Protein AF-A0A8S4PQ70-F1 (afdb_monomer)

Mean predicted aligned error: 16.62 Å

pLDDT: mean 76.62, std 12.25, range [43.62, 90.06]

Structure (mmCIF, N/CA/C/O backbone):
data_AF-A0A8S4PQ70-F1
#
_entry.id   AF-A0A8S4PQ70-F1
#
loop_
_atom_site.group_PDB
_atom_site.id
_atom_site.type_symbol
_atom_site.label_atom_id
_atom_site.label_alt_id
_atom_site.label_comp_id
_atom_site.label_asym_id
_atom_site.label_entity_id
_atom_site.label_seq_id
_atom_site.pdbx_PDB_ins_code
_atom_site.Cartn_x
_atom_site.Cartn_y
_atom_site.Cartn_z
_atom_site.occupancy
_atom_site.B_iso_or_equiv
_atom_site.auth_seq_id
_atom_site.auth_comp_id
_atom_site.auth_asym_id
_atom_site.auth_atom_id
_atom_site.pdbx_PDB_model_num
ATOM 1 N N . LEU A 1 1 ? 0.523 11.195 -29.455 1.00 56.06 1 LEU A N 1
ATOM 2 C CA . LEU A 1 1 ? 1.422 10.030 -29.677 1.00 56.06 1 LEU A CA 1
ATOM 3 C C . LEU A 1 1 ? 2.408 9.782 -28.521 1.00 56.06 1 LEU A C 1
ATOM 5 O O . LEU A 1 1 ? 2.403 8.653 -28.042 1.00 56.06 1 LEU A O 1
ATOM 9 N N . PRO A 1 2 ? 3.191 10.763 -28.018 1.00 65.62 2 PRO A N 1
ATOM 10 C CA . PRO A 1 2 ? 4.162 10.527 -26.931 1.00 65.62 2 PRO A CA 1
ATOM 11 C C . PRO A 1 2 ? 3.532 10.070 -25.600 1.00 65.62 2 PRO A C 1
ATOM 13 O O . PRO A 1 2 ? 3.992 9.084 -25.035 1.00 65.62 2 PRO A O 1
ATOM 16 N N . GLN A 1 3 ? 2.404 10.659 -25.181 1.00 76.50 3 GLN A N 1
ATOM 17 C CA . GLN A 1 3 ? 1.690 10.266 -23.949 1.00 76.50 3 GLN A CA 1
ATOM 18 C C . GLN A 1 3 ? 1.258 8.791 -23.904 1.00 76.50 3 GLN A C 1
ATOM 20 O O . GLN A 1 3 ? 1.389 8.145 -22.870 1.00 76.50 3 GLN A O 1
ATOM 25 N N . ARG A 1 4 ? 0.795 8.213 -25.025 1.00 80.25 4 ARG A N 1
ATOM 26 C CA . ARG A 1 4 ? 0.417 6.784 -25.073 1.00 80.25 4 ARG A CA 1
ATOM 27 C C . ARG A 1 4 ? 1.621 5.874 -24.833 1.00 80.25 4 ARG A C 1
ATOM 29 O O . ARG A 1 4 ? 1.498 4.839 -24.186 1.00 80.25 4 ARG A O 1
ATOM 36 N N . ARG A 1 5 ? 2.785 6.262 -25.361 1.00 78.81 5 ARG A N 1
ATOM 37 C CA . ARG A 1 5 ? 4.033 5.511 -25.207 1.00 78.81 5 ARG A CA 1
ATOM 38 C C . ARG A 1 5 ? 4.534 5.578 -23.767 1.00 78.81 5 ARG A C 1
ATOM 40 O O . ARG A 1 5 ? 4.915 4.550 -23.224 1.00 78.81 5 ARG A O 1
ATOM 47 N N . GLU A 1 6 ? 4.480 6.752 -23.147 1.00 83.88 6 GLU A N 1
ATOM 48 C CA . GLU A 1 6 ? 4.827 6.935 -21.733 1.00 83.88 6 GLU A CA 1
ATOM 49 C C . GLU A 1 6 ? 3.906 6.125 -20.820 1.00 83.88 6 GLU A C 1
ATOM 51 O O . GLU A 1 6 ? 4.387 5.378 -19.975 1.00 83.88 6 GLU A O 1
ATOM 56 N N . GLN A 1 7 ? 2.594 6.174 -21.054 1.00 83.69 7 GLN A N 1
ATOM 57 C CA . GLN A 1 7 ? 1.626 5.388 -20.291 1.00 83.69 7 GLN A CA 1
ATOM 58 C C . GLN A 1 7 ? 1.871 3.881 -20.428 1.00 83.69 7 GLN A C 1
ATOM 60 O O . GLN A 1 7 ? 1.816 3.147 -19.444 1.00 83.69 7 GLN A O 1
ATOM 65 N N . HIS A 1 8 ? 2.187 3.406 -21.634 1.00 82.75 8 HIS A N 1
ATOM 66 C CA . HIS A 1 8 ? 2.517 2.000 -21.854 1.00 82.75 8 HIS A CA 1
ATOM 67 C C . HIS A 1 8 ? 3.785 1.579 -21.098 1.00 82.75 8 HIS A C 1
ATOM 69 O O . HIS A 1 8 ? 3.820 0.503 -20.505 1.00 82.75 8 HIS A O 1
ATOM 75 N N . ILE A 1 9 ? 4.797 2.449 -21.065 1.00 85.12 9 ILE A N 1
ATOM 76 C CA . ILE A 1 9 ? 6.043 2.227 -20.326 1.00 85.12 9 ILE A CA 1
ATOM 77 C C . ILE A 1 9 ? 5.797 2.199 -18.809 1.00 85.12 9 ILE A C 1
ATOM 79 O O . ILE A 1 9 ? 6.305 1.313 -18.126 1.00 85.12 9 ILE A O 1
ATOM 83 N N . LEU A 1 10 ? 4.988 3.117 -18.279 1.00 84.19 10 LEU A N 1
ATOM 84 C CA . LEU A 1 10 ? 4.634 3.146 -16.856 1.00 84.19 10 LEU A CA 1
ATOM 85 C C . LEU A 1 10 ? 3.822 1.909 -16.447 1.00 84.19 10 LEU A C 1
ATOM 87 O O . LEU A 1 10 ? 4.125 1.281 -15.435 1.00 84.19 10 LEU A O 1
ATOM 91 N N . ASN A 1 11 ? 2.856 1.494 -17.272 1.00 84.94 11 ASN A N 1
ATOM 92 C CA . ASN A 1 11 ? 2.101 0.256 -17.058 1.00 84.94 11 ASN A CA 1
ATOM 93 C C . ASN A 1 11 ? 3.007 -0.982 -17.088 1.00 84.94 11 ASN A C 1
ATOM 95 O O . ASN A 1 11 ? 2.789 -1.929 -16.335 1.00 84.94 11 ASN A O 1
ATOM 99 N N . PHE A 1 12 ? 4.021 -0.990 -17.954 1.00 84.69 12 PHE A N 1
ATOM 100 C CA . PHE A 1 12 ? 5.012 -2.058 -17.997 1.00 84.69 12 PHE A CA 1
ATOM 101 C C . PHE A 1 12 ? 5.854 -2.098 -16.715 1.00 84.69 12 PHE A C 1
ATOM 103 O O . PHE A 1 12 ? 5.967 -3.159 -16.111 1.00 84.69 12 PHE A O 1
ATOM 110 N N . MET A 1 13 ? 6.358 -0.954 -16.241 1.00 84.00 13 MET A N 1
ATOM 111 C CA . MET A 1 13 ? 7.109 -0.872 -14.977 1.00 84.00 13 MET A CA 1
ATOM 112 C C . MET A 1 13 ? 6.293 -1.338 -13.777 1.00 84.00 13 MET A C 1
ATOM 114 O O . MET A 1 13 ? 6.797 -2.091 -12.950 1.00 84.00 13 MET A O 1
ATOM 118 N N . TYR A 1 14 ? 5.019 -0.954 -13.718 1.00 84.81 14 TYR A N 1
ATOM 119 C CA . TYR A 1 14 ? 4.100 -1.422 -12.687 1.00 84.81 14 TYR A CA 1
ATOM 120 C C . TYR A 1 14 ? 3.980 -2.954 -12.678 1.00 84.81 14 TYR A C 1
ATOM 122 O O . TYR A 1 14 ? 4.066 -3.581 -11.623 1.00 84.81 14 TYR A O 1
ATOM 130 N N . LYS A 1 15 ? 3.852 -3.576 -13.858 1.00 84.25 15 LYS A N 1
ATOM 131 C CA . LYS A 1 15 ? 3.808 -5.041 -13.986 1.00 84.25 15 LYS A CA 1
ATOM 132 C C . LYS A 1 15 ? 5.122 -5.706 -13.585 1.00 84.25 15 LYS A C 1
ATOM 134 O O . LYS A 1 15 ? 5.082 -6.766 -12.971 1.00 84.25 15 LYS A O 1
ATOM 139 N N . VAL A 1 16 ? 6.265 -5.100 -13.917 1.00 83.56 16 VAL A N 1
ATOM 140 C CA . VAL A 1 16 ? 7.593 -5.604 -13.527 1.00 83.56 16 VAL A CA 1
ATOM 141 C C . VAL A 1 16 ? 7.745 -5.589 -12.006 1.00 83.56 16 VAL A C 1
ATOM 143 O O . VAL A 1 16 ? 8.122 -6.602 -11.433 1.00 83.56 16 VAL A O 1
ATOM 146 N N . ILE A 1 17 ? 7.397 -4.482 -11.344 1.00 80.19 17 ILE A N 1
ATOM 147 C CA . ILE A 1 17 ? 7.493 -4.347 -9.878 1.00 80.19 17 ILE A CA 1
ATOM 148 C C . ILE A 1 17 ? 6.589 -5.356 -9.161 1.00 80.19 17 ILE A C 1
ATOM 150 O O . ILE A 1 17 ? 6.970 -5.890 -8.124 1.00 80.19 17 ILE A O 1
ATOM 154 N N . ARG A 1 18 ? 5.418 -5.658 -9.733 1.00 77.19 18 ARG A N 1
ATOM 155 C CA . ARG A 1 18 ? 4.477 -6.651 -9.197 1.00 77.19 18 ARG A CA 1
ATOM 156 C C . ARG A 1 18 ? 4.747 -8.093 -9.627 1.00 77.19 18 ARG A C 1
ATOM 158 O O . ARG A 1 18 ? 3.894 -8.947 -9.414 1.00 77.19 18 ARG A O 1
ATOM 165 N N . ASN A 1 19 ? 5.879 -8.383 -10.268 1.00 79.75 19 ASN A N 1
ATOM 166 C CA . ASN A 1 19 ? 6.197 -9.724 -10.778 1.00 79.75 19 ASN A CA 1
ATOM 167 C C . ASN A 1 19 ? 5.112 -10.309 -11.715 1.00 79.75 19 ASN A C 1
ATOM 169 O O . ASN A 1 19 ? 4.978 -11.521 -11.849 1.00 79.75 19 ASN A O 1
ATOM 173 N N . GLN A 1 20 ? 4.340 -9.456 -12.399 1.00 83.81 20 GLN A N 1
ATOM 174 C CA . GLN A 1 20 ? 3.316 -9.850 -13.381 1.00 83.81 20 GLN A CA 1
ATOM 175 C C . GLN A 1 20 ? 3.892 -10.022 -14.794 1.00 83.81 20 GLN A C 1
ATOM 177 O O . GLN A 1 20 ? 3.158 -10.087 -15.783 1.00 83.81 20 GLN A O 1
ATOM 182 N N . VAL A 1 21 ? 5.217 -10.036 -14.906 1.00 82.38 21 VAL A N 1
ATOM 183 C CA . VAL A 1 21 ? 5.946 -10.274 -16.148 1.00 82.38 21 VAL A CA 1
ATOM 184 C C . VAL A 1 21 ? 6.592 -11.657 -16.097 1.00 82.38 21 VAL A C 1
ATOM 186 O O . VAL A 1 21 ? 6.925 -12.134 -15.013 1.00 82.38 21 VAL A O 1
ATOM 189 N N . PRO A 1 22 ? 6.802 -12.311 -17.250 1.00 88.69 22 PRO A N 1
ATOM 190 C CA . PRO A 1 22 ? 7.555 -13.557 -17.297 1.00 88.69 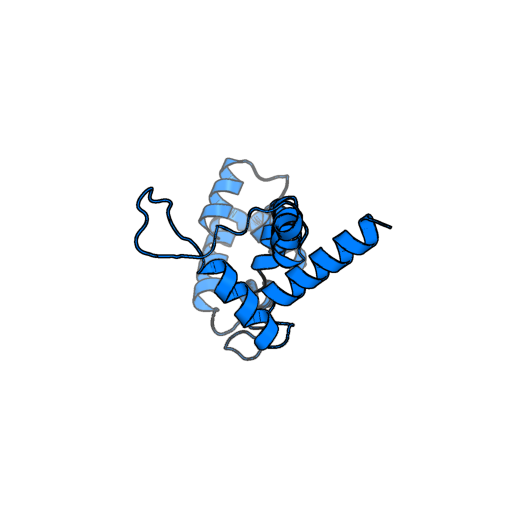22 PRO A CA 1
ATOM 191 C C . PRO A 1 22 ? 8.926 -13.438 -16.616 1.00 88.69 22 PRO A C 1
ATOM 193 O O . PRO A 1 22 ? 9.565 -12.385 -16.679 1.00 88.69 22 PRO A O 1
ATOM 196 N N . SER A 1 23 ? 9.407 -14.534 -16.029 1.00 79.81 23 SER A N 1
ATOM 197 C CA . SER A 1 23 ? 10.662 -14.575 -15.259 1.00 79.81 23 SER A CA 1
ATOM 198 C C . SER A 1 23 ? 11.870 -14.025 -16.025 1.00 79.81 23 SER A C 1
ATOM 200 O O . SER A 1 23 ? 12.668 -13.290 -15.452 1.00 79.81 23 SER A O 1
ATOM 202 N N . TYR A 1 24 ? 11.955 -14.290 -17.334 1.00 83.44 24 TYR A N 1
ATOM 203 C CA . TYR A 1 24 ? 13.026 -13.776 -18.196 1.00 83.44 24 TYR A CA 1
ATOM 204 C C . TYR A 1 24 ? 13.029 -12.244 -18.322 1.00 83.44 24 TYR A C 1
ATOM 206 O O . TYR A 1 24 ? 14.059 -11.644 -18.603 1.00 83.44 24 TYR A O 1
ATOM 214 N N . VAL A 1 25 ? 11.878 -11.587 -18.152 1.00 80.06 25 VAL A N 1
ATOM 215 C CA . VAL A 1 25 ? 11.796 -10.121 -18.147 1.00 80.06 25 VAL A CA 1
ATOM 216 C C . VAL A 1 25 ? 12.289 -9.591 -16.807 1.00 80.06 25 VAL A C 1
ATOM 218 O O . VAL A 1 25 ? 13.032 -8.616 -16.784 1.00 80.06 25 VAL A O 1
ATOM 221 N N . SER A 1 26 ? 11.914 -10.242 -15.703 1.00 79.12 26 SER A N 1
ATOM 222 C CA . SER A 1 26 ? 12.347 -9.851 -14.357 1.00 79.12 26 SER A CA 1
ATOM 223 C C . SER A 1 26 ? 13.865 -9.945 -14.195 1.00 79.12 26 SER A C 1
ATOM 225 O O . SER A 1 26 ? 14.492 -8.995 -13.726 1.00 79.12 26 SER A O 1
ATOM 227 N N . SER A 1 27 ? 14.469 -11.040 -14.672 1.00 79.25 27 SER A N 1
ATOM 228 C CA . SER A 1 27 ? 15.917 -11.263 -14.581 1.00 79.25 27 SER A CA 1
ATOM 229 C C . SER A 1 27 ? 16.719 -10.177 -15.297 1.00 79.25 27 SER A C 1
ATOM 231 O O . SER A 1 27 ? 17.735 -9.722 -14.777 1.00 79.25 27 SER A O 1
ATOM 233 N N . ILE A 1 28 ? 16.222 -9.677 -16.436 1.00 79.62 28 ILE A N 1
ATOM 234 C CA . ILE A 1 28 ? 16.835 -8.541 -17.130 1.00 79.62 28 ILE A CA 1
ATOM 235 C C . ILE A 1 28 ? 16.900 -7.343 -16.175 1.00 79.62 28 ILE A C 1
ATOM 237 O O . ILE A 1 28 ? 17.968 -6.784 -15.972 1.00 79.62 28 ILE A O 1
ATOM 241 N N . PHE A 1 29 ? 15.807 -6.952 -15.516 1.00 74.88 29 PHE A N 1
ATOM 242 C CA . PHE A 1 29 ? 15.828 -5.802 -14.599 1.00 74.88 29 PHE A CA 1
ATOM 243 C C . PHE A 1 29 ? 16.763 -5.986 -13.393 1.00 74.88 29 PHE A C 1
ATOM 245 O O . PHE A 1 29 ? 17.374 -5.012 -12.944 1.00 74.88 29 PHE A O 1
ATOM 252 N N . GLU A 1 30 ? 16.904 -7.205 -12.881 1.00 74.00 30 GLU A N 1
ATOM 253 C CA . GLU A 1 30 ? 17.848 -7.530 -11.806 1.00 74.00 30 GLU A CA 1
ATOM 254 C C . GLU A 1 30 ? 19.305 -7.380 -12.258 1.00 74.00 30 GLU A C 1
ATOM 256 O O . GLU A 1 30 ? 20.107 -6.753 -11.561 1.00 74.00 30 GLU A O 1
ATOM 261 N N . GLU A 1 31 ? 19.639 -7.836 -13.468 1.00 72.19 31 GLU A N 1
ATOM 262 C CA . GLU A 1 31 ? 20.958 -7.615 -14.073 1.00 72.19 31 GLU A CA 1
ATOM 263 C C . GLU A 1 31 ? 21.281 -6.119 -14.197 1.00 72.19 31 GLU A C 1
ATOM 265 O O . GLU A 1 31 ? 22.417 -5.699 -13.957 1.00 72.19 31 GLU A O 1
ATOM 270 N N . PHE A 1 32 ? 20.288 -5.281 -14.519 1.00 65.75 32 PHE A N 1
ATOM 271 C CA . PHE A 1 32 ? 20.464 -3.826 -14.565 1.00 65.75 32 PHE A CA 1
ATOM 272 C C . PHE A 1 32 ? 20.725 -3.210 -13.179 1.00 65.75 32 PHE A C 1
ATOM 274 O O . PHE A 1 32 ? 21.523 -2.277 -13.099 1.00 65.75 32 PHE A O 1
ATOM 281 N N . LYS A 1 33 ? 20.113 -3.717 -12.096 1.00 62.31 33 LYS A N 1
ATOM 282 C CA . LYS A 1 33 ? 20.364 -3.238 -10.717 1.00 62.31 33 LYS A CA 1
ATOM 283 C C . LYS A 1 33 ? 21.779 -3.566 -10.240 1.00 62.31 33 LYS A C 1
ATOM 285 O O . LYS A 1 33 ? 22.406 -2.746 -9.576 1.00 62.31 33 LYS A O 1
ATOM 290 N N . ASN A 1 34 ? 22.284 -4.738 -10.617 1.00 56.62 34 ASN A N 1
ATOM 291 C CA . ASN A 1 34 ? 23.594 -5.237 -10.193 1.00 56.62 34 ASN A CA 1
ATOM 292 C C . ASN A 1 34 ? 24.761 -4.659 -11.019 1.00 56.62 34 ASN A C 1
ATOM 294 O O . ASN A 1 34 ? 25.923 -4.784 -10.637 1.00 56.62 34 ASN A O 1
ATOM 298 N N . SER A 1 35 ? 24.463 -3.987 -12.134 1.00 57.31 35 SER A N 1
ATOM 299 C CA . SER A 1 35 ? 25.445 -3.382 -13.042 1.00 57.31 35 SER A CA 1
ATOM 300 C C . SER A 1 35 ? 25.903 -1.988 -12.579 1.00 57.31 35 SER A C 1
ATOM 302 O O . SER A 1 35 ? 25.749 -1.006 -13.307 1.00 57.31 35 SER A O 1
ATOM 304 N N . ALA A 1 36 ? 26.461 -1.867 -11.375 1.00 50.38 36 ALA A N 1
ATOM 305 C CA . ALA A 1 36 ? 27.163 -0.656 -10.953 1.00 50.38 36 ALA A CA 1
ATOM 306 C C . ALA A 1 36 ? 28.674 -0.881 -11.055 1.00 50.38 36 ALA A C 1
ATOM 308 O O . ALA A 1 36 ? 29.221 -1.678 -10.294 1.00 50.38 36 ALA A O 1
ATOM 309 N N . THR A 1 37 ? 29.375 -0.150 -11.928 1.00 51.22 37 THR A N 1
ATOM 310 C CA . THR A 1 37 ? 30.845 -0.173 -11.895 1.00 51.22 37 THR A CA 1
ATOM 311 C C . THR A 1 37 ? 31.499 1.191 -12.034 1.00 51.22 37 THR A C 1
ATOM 313 O O . THR A 1 37 ? 31.111 2.056 -12.819 1.00 51.22 37 THR A O 1
ATOM 316 N N . ARG A 1 38 ? 32.502 1.341 -11.165 1.00 48.31 38 ARG A N 1
ATOM 317 C CA . ARG A 1 38 ? 33.334 2.508 -10.890 1.00 48.31 38 ARG A CA 1
ATOM 318 C C . ARG A 1 38 ? 34.240 2.813 -12.082 1.00 48.31 38 ARG A C 1
ATOM 320 O O . ARG A 1 38 ? 34.642 1.917 -12.815 1.00 48.31 38 ARG A O 1
ATOM 327 N N . ARG A 1 39 ? 34.593 4.089 -12.234 1.00 43.62 39 ARG A N 1
ATOM 328 C CA . ARG A 1 39 ? 35.578 4.558 -13.216 1.00 43.62 39 ARG A CA 1
ATOM 329 C C . ARG A 1 39 ? 36.993 4.314 -12.697 1.00 43.62 39 ARG A C 1
ATOM 331 O O . ARG A 1 39 ? 37.298 4.759 -11.595 1.00 43.62 39 ARG A O 1
ATOM 338 N N . THR A 1 40 ? 37.866 3.733 -13.514 1.00 47.84 40 THR A N 1
ATOM 339 C CA . THR A 1 40 ? 39.322 3.830 -13.326 1.00 47.84 40 THR A CA 1
ATOM 340 C C . THR A 1 40 ? 40.021 4.032 -14.664 1.00 47.84 40 THR A C 1
ATOM 342 O O . THR A 1 40 ? 39.605 3.500 -15.687 1.00 47.84 40 THR A O 1
ATOM 345 N N . SER A 1 41 ? 41.075 4.834 -14.635 1.00 51.38 41 SER A N 1
ATOM 346 C CA . SER A 1 41 ? 41.790 5.427 -15.766 1.00 51.38 41 SER A CA 1
ATOM 347 C C . SER A 1 41 ? 42.870 4.540 -16.413 1.00 51.38 41 SER A C 1
ATOM 349 O O . SER A 1 41 ? 43.654 5.066 -17.194 1.00 51.38 41 SER A O 1
ATOM 351 N N . ASN A 1 42 ? 42.936 3.232 -16.123 1.00 51.69 42 ASN A N 1
ATOM 352 C CA . ASN A 1 42 ? 44.036 2.361 -16.573 1.00 51.69 42 ASN A CA 1
ATOM 353 C C . ASN A 1 42 ? 43.588 1.198 -17.478 1.00 51.69 42 ASN A C 1
ATOM 355 O O . ASN A 1 42 ? 42.532 0.602 -17.280 1.00 51.69 42 ASN A O 1
ATOM 359 N N . THR A 1 43 ? 44.423 0.906 -18.476 1.00 52.16 43 THR A N 1
ATOM 360 C CA . THR A 1 43 ? 44.091 0.365 -19.808 1.00 52.16 43 THR A CA 1
ATOM 361 C C . THR A 1 43 ? 44.307 -1.141 -20.031 1.00 52.16 43 THR A C 1
ATOM 363 O O . THR A 1 43 ? 44.404 -1.553 -21.181 1.00 52.16 43 THR A O 1
ATOM 366 N N . GLU A 1 44 ? 44.347 -1.998 -19.007 1.00 56.94 44 GLU A N 1
ATOM 367 C CA . GLU A 1 44 ? 44.616 -3.443 -19.225 1.00 56.94 44 GLU A CA 1
ATOM 368 C C . GLU A 1 44 ? 43.392 -4.364 -19.128 1.00 56.94 44 GLU A C 1
ATOM 370 O O . GLU A 1 44 ? 43.437 -5.508 -19.575 1.00 56.94 44 GLU A O 1
ATOM 375 N N . VAL A 1 45 ? 42.261 -3.872 -18.618 1.00 52.56 45 VAL A N 1
ATOM 376 C CA . VAL A 1 45 ? 41.024 -4.657 -18.527 1.00 52.56 45 VAL A CA 1
ATOM 377 C C . VAL A 1 45 ? 39.974 -3.997 -19.410 1.00 52.56 45 VAL A C 1
ATOM 379 O O . VAL A 1 45 ? 39.364 -2.999 -19.030 1.00 52.56 45 VAL A O 1
ATOM 382 N N . TYR A 1 46 ? 39.765 -4.536 -20.613 1.00 47.84 46 TYR A N 1
ATOM 383 C CA . TYR A 1 46 ? 38.667 -4.087 -21.465 1.00 47.84 46 TYR A CA 1
ATOM 384 C C . TYR A 1 46 ? 37.340 -4.426 -20.777 1.00 47.84 46 TYR A C 1
ATOM 386 O O . TYR A 1 46 ? 36.969 -5.594 -20.666 1.00 47.84 46 TYR A O 1
ATOM 394 N N . GLN A 1 47 ? 36.618 -3.409 -20.309 1.00 52.38 47 GLN A N 1
ATOM 395 C CA . GLN A 1 47 ? 35.237 -3.554 -19.853 1.00 52.38 47 GLN A CA 1
ATOM 396 C C . GLN A 1 47 ? 34.332 -2.541 -20.553 1.00 52.38 47 GLN A C 1
ATOM 398 O O . GLN A 1 47 ? 34.713 -1.401 -20.815 1.00 52.38 47 GLN A O 1
ATOM 403 N N . ILE A 1 48 ? 33.126 -3.006 -20.885 1.00 49.84 48 ILE A N 1
ATOM 404 C CA . ILE A 1 48 ? 32.149 -2.326 -21.740 1.00 49.84 48 ILE A CA 1
ATOM 405 C C . ILE A 1 48 ? 31.746 -0.973 -21.113 1.00 49.84 48 ILE A C 1
ATOM 407 O O . ILE A 1 48 ? 31.442 -0.933 -19.918 1.00 49.84 48 ILE A O 1
ATOM 411 N N . PRO A 1 49 ? 31.701 0.135 -21.885 1.00 50.56 49 PRO A N 1
ATOM 412 C CA . PRO A 1 49 ? 31.382 1.461 -21.362 1.00 50.56 49 PRO A CA 1
ATOM 413 C C . PRO A 1 49 ? 30.036 1.517 -20.635 1.00 50.56 49 PRO A C 1
ATOM 415 O O . PRO A 1 49 ? 29.058 0.893 -21.057 1.00 50.56 49 PRO A O 1
ATOM 418 N N . ILE A 1 50 ? 29.967 2.349 -19.585 1.00 55.84 50 ILE A N 1
ATOM 419 C CA . ILE A 1 50 ? 28.715 2.665 -18.890 1.00 55.84 50 ILE A CA 1
ATOM 420 C C . ILE A 1 50 ? 27.709 3.120 -19.932 1.00 55.84 50 ILE A C 1
ATOM 422 O O . ILE A 1 50 ? 27.952 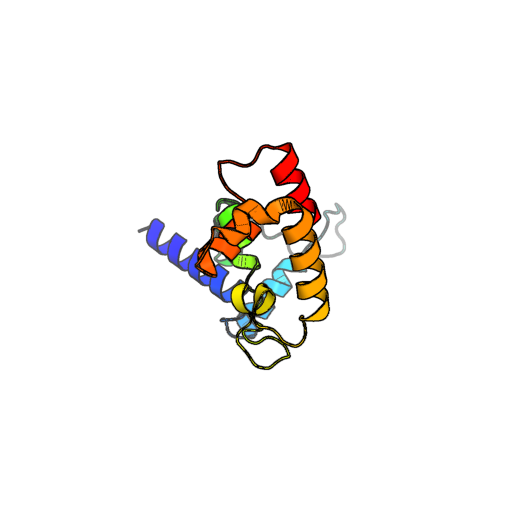4.045 -20.715 1.00 55.84 50 ILE A O 1
ATOM 426 N N . ARG A 1 51 ? 26.575 2.433 -19.905 1.00 61.16 51 ARG A N 1
ATOM 427 C CA . ARG A 1 51 ? 25.460 2.557 -20.822 1.00 61.16 51 ARG A CA 1
ATOM 428 C C . ARG A 1 51 ? 24.887 3.988 -20.730 1.00 61.16 51 ARG A C 1
ATOM 430 O O . ARG A 1 51 ? 23.991 4.276 -19.947 1.00 61.16 51 ARG A O 1
ATOM 437 N N . SER A 1 52 ? 25.491 4.922 -21.459 1.00 57.62 52 SER A N 1
ATOM 438 C CA . SER A 1 52 ? 25.278 6.378 -21.333 1.00 57.62 52 SER A CA 1
ATOM 439 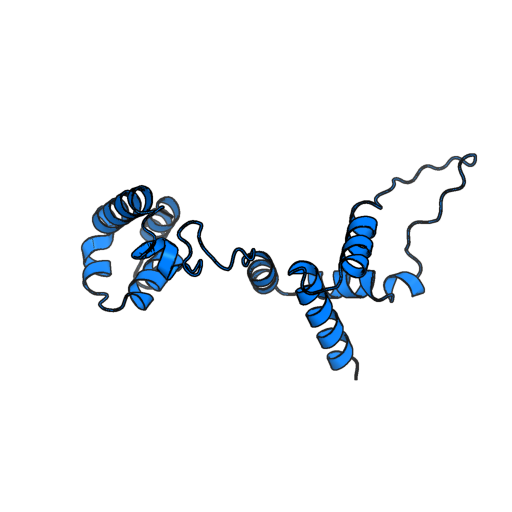C C . SER A 1 52 ? 25.115 7.068 -22.685 1.00 57.62 52 SER A C 1
ATOM 441 O O . SER A 1 52 ? 24.928 8.281 -22.758 1.00 57.62 52 SER A O 1
ATOM 443 N N . THR A 1 53 ? 25.142 6.297 -23.775 1.00 71.44 53 THR A N 1
ATOM 444 C CA . THR A 1 53 ? 24.861 6.824 -25.108 1.00 71.44 53 THR A CA 1
ATOM 445 C C . THR A 1 53 ? 23.428 7.346 -25.173 1.00 71.44 53 THR A C 1
ATOM 447 O O . THR A 1 53 ? 22.509 6.787 -24.569 1.00 71.44 53 THR A O 1
ATOM 450 N N . ALA A 1 54 ? 23.204 8.401 -25.960 1.00 69.69 54 ALA A N 1
ATOM 451 C CA . ALA A 1 54 ? 21.866 8.961 -26.166 1.00 69.69 54 ALA A CA 1
ATOM 452 C C . ALA A 1 54 ? 20.862 7.911 -26.684 1.00 69.69 54 ALA A C 1
ATOM 454 O O . ALA A 1 54 ? 19.671 7.985 -26.387 1.00 69.69 54 ALA A O 1
ATOM 455 N N . GLN A 1 55 ? 21.346 6.915 -27.432 1.00 69.31 55 GLN A N 1
ATOM 456 C CA . GLN A 1 55 ? 20.554 5.765 -27.871 1.00 69.31 55 GLN A CA 1
ATOM 457 C C . GLN A 1 55 ? 20.174 4.848 -26.704 1.00 69.31 55 GLN A C 1
ATOM 459 O O . GLN A 1 55 ? 19.018 4.443 -26.597 1.00 69.31 55 GLN A O 1
ATOM 464 N N . PHE A 1 56 ? 21.108 4.570 -25.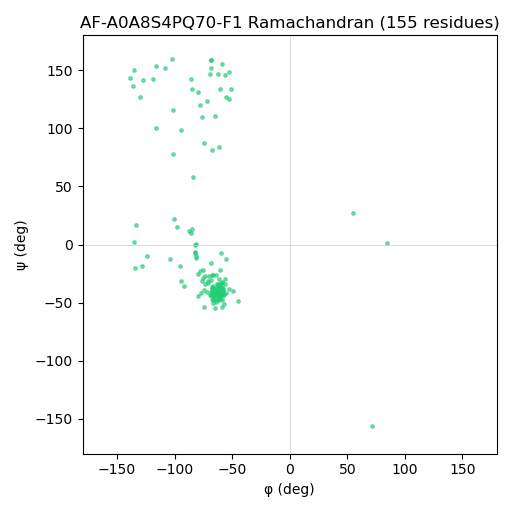794 1.00 71.62 56 PHE A N 1
ATOM 465 C CA . PHE A 1 56 ? 20.837 3.746 -24.625 1.00 71.62 56 PHE A CA 1
ATOM 466 C C . PHE A 1 56 ? 19.892 4.431 -23.630 1.00 71.62 56 PHE A C 1
ATOM 468 O O . PHE A 1 56 ? 18.969 3.791 -23.139 1.00 71.62 56 PHE A O 1
ATOM 475 N N . ILE A 1 57 ? 20.039 5.735 -23.382 1.00 69.75 57 ILE A N 1
ATOM 476 C CA . ILE A 1 57 ? 19.124 6.494 -22.507 1.00 69.75 57 ILE A CA 1
ATOM 477 C C . ILE A 1 57 ? 17.678 6.435 -23.033 1.00 69.75 57 ILE A C 1
ATOM 479 O O . ILE A 1 57 ? 16.728 6.392 -22.256 1.00 69.75 57 ILE A O 1
ATOM 483 N N . LYS A 1 58 ? 17.508 6.373 -24.360 1.00 75.50 58 LYS A N 1
ATOM 484 C CA . LYS A 1 58 ? 16.206 6.222 -25.029 1.00 75.50 58 LYS A CA 1
ATOM 485 C C . LYS A 1 58 ? 15.707 4.774 -25.101 1.00 75.50 58 LYS A C 1
ATOM 487 O O . LYS A 1 58 ? 14.584 4.552 -25.562 1.00 75.50 58 LYS A O 1
ATOM 492 N N . SER A 1 59 ? 16.514 3.798 -24.685 1.00 79.62 59 SER A N 1
ATOM 493 C CA . SER A 1 59 ? 16.102 2.395 -24.662 1.00 79.62 59 SER A CA 1
ATOM 494 C C . SER A 1 59 ? 15.011 2.160 -23.604 1.00 79.62 59 SER A C 1
ATOM 496 O O . SER A 1 59 ? 14.847 2.980 -22.696 1.00 79.62 59 SER A O 1
ATOM 498 N N . PRO A 1 60 ? 14.218 1.079 -23.720 1.00 75.12 60 PRO A N 1
ATOM 499 C CA . PRO A 1 60 ? 13.003 0.904 -22.928 1.00 75.12 60 PRO A CA 1
ATOM 500 C C . PRO A 1 60 ? 13.242 0.960 -21.420 1.00 75.12 60 PRO A C 1
ATOM 502 O O . PRO A 1 60 ? 12.484 1.624 -20.733 1.00 75.12 60 PRO A O 1
ATOM 505 N N . ILE A 1 61 ? 14.307 0.333 -20.915 1.00 76.81 61 ILE A N 1
ATOM 506 C CA . ILE A 1 61 ? 14.551 0.183 -19.472 1.00 76.81 61 ILE A CA 1
ATOM 507 C C . ILE A 1 61 ? 15.027 1.496 -18.815 1.00 76.81 61 ILE A C 1
ATOM 509 O O . ILE A 1 61 ? 14.366 1.956 -17.885 1.00 76.81 61 ILE A O 1
ATOM 513 N N . PRO A 1 62 ? 16.095 2.173 -19.286 1.00 77.25 62 PRO A N 1
ATOM 514 C CA . PRO A 1 62 ? 16.524 3.464 -18.738 1.00 77.25 62 PRO A CA 1
ATOM 515 C C . PRO A 1 62 ? 15.464 4.555 -18.889 1.00 77.25 62 PRO A C 1
ATOM 517 O O . PRO A 1 62 ? 15.262 5.352 -17.973 1.00 77.25 62 PRO A O 1
ATOM 520 N N . ASN A 1 63 ? 14.747 4.566 -20.016 1.00 79.94 63 ASN A N 1
ATOM 521 C CA . ASN A 1 63 ? 13.642 5.493 -20.227 1.00 79.94 63 ASN A CA 1
ATOM 522 C C . ASN A 1 63 ? 12.492 5.213 -19.248 1.00 79.94 63 ASN A C 1
ATOM 524 O O . ASN A 1 63 ? 11.952 6.137 -18.649 1.00 79.94 63 ASN A O 1
ATOM 528 N N . ALA A 1 64 ? 12.159 3.940 -19.023 1.00 82.06 64 ALA A N 1
ATOM 529 C CA . ALA A 1 64 ? 11.138 3.548 -18.065 1.00 82.06 64 ALA A CA 1
ATOM 530 C C . ALA A 1 64 ? 11.490 3.935 -16.629 1.00 82.06 64 ALA A C 1
ATOM 532 O O . ALA A 1 64 ? 10.650 4.503 -15.940 1.00 82.06 64 ALA A O 1
ATOM 533 N N . ILE A 1 65 ? 12.738 3.718 -16.209 1.00 78.19 65 ILE A N 1
ATOM 534 C CA . ILE A 1 65 ? 13.244 4.152 -14.900 1.00 78.19 65 ILE A CA 1
ATOM 535 C C . ILE A 1 65 ? 13.190 5.682 -14.783 1.00 78.19 65 ILE A C 1
ATOM 537 O O . ILE A 1 65 ? 12.740 6.211 -13.769 1.00 78.19 65 ILE A O 1
ATOM 541 N N . SER A 1 66 ? 13.602 6.411 -15.826 1.00 82.75 66 SER A N 1
ATOM 542 C CA . S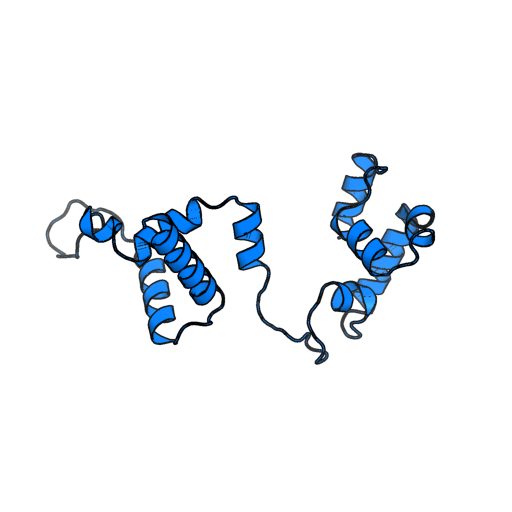ER A 1 66 ? 13.551 7.878 -15.842 1.00 82.75 66 SER A CA 1
ATOM 543 C C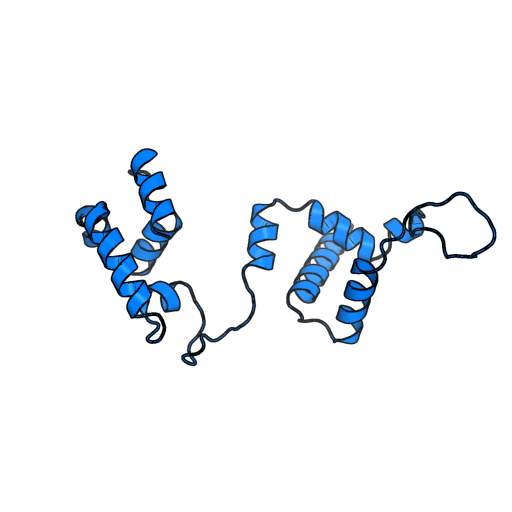 . SER A 1 66 ? 12.122 8.412 -15.728 1.00 82.75 66 SER A C 1
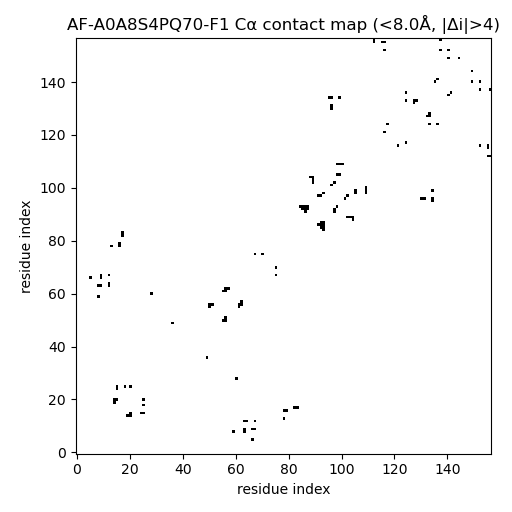ATOM 545 O O . SER A 1 66 ? 11.884 9.349 -14.971 1.00 82.75 66 SER A O 1
ATOM 547 N N . LEU A 1 67 ? 11.171 7.820 -16.454 1.00 84.75 67 LEU A N 1
ATOM 548 C CA . LEU A 1 67 ? 9.755 8.183 -16.382 1.00 84.75 67 LEU A CA 1
ATOM 549 C C . LEU A 1 67 ? 9.148 7.828 -15.023 1.00 84.75 67 LEU A C 1
ATOM 551 O O . LEU A 1 67 ? 8.412 8.634 -14.464 1.00 84.75 67 LEU A O 1
ATOM 555 N N . TRP A 1 68 ? 9.497 6.666 -14.471 1.00 82.94 68 TRP A N 1
ATOM 556 C CA . TRP A 1 68 ? 9.048 6.223 -13.154 1.00 82.94 68 TRP A CA 1
ATOM 557 C C . TRP A 1 68 ? 9.499 7.189 -12.054 1.00 82.94 68 TRP A C 1
ATOM 559 O O . TRP A 1 68 ? 8.686 7.649 -11.262 1.00 82.94 68 TRP A O 1
ATOM 569 N N . ASN A 1 69 ? 10.766 7.607 -12.073 1.00 81.19 69 ASN A N 1
ATOM 570 C CA . ASN A 1 69 ? 11.318 8.545 -11.091 1.00 81.19 69 ASN A CA 1
ATOM 571 C C . ASN A 1 69 ? 10.758 9.974 -11.203 1.00 81.19 69 ASN A C 1
ATOM 573 O O . ASN A 1 69 ? 10.933 10.767 -10.281 1.00 81.19 69 ASN A O 1
ATOM 577 N N . LYS A 1 70 ? 10.107 10.323 -12.320 1.00 86.88 70 LYS A N 1
ATOM 578 C CA . LYS A 1 70 ? 9.405 11.606 -12.486 1.00 86.88 70 LYS A CA 1
ATOM 579 C C . LYS A 1 70 ? 8.006 11.604 -11.864 1.00 86.88 70 LYS A C 1
ATOM 581 O O . LYS A 1 70 ? 7.387 12.664 -11.804 1.00 86.88 70 LYS A O 1
ATOM 586 N N . LEU A 1 71 ? 7.487 10.449 -11.436 1.00 84.81 71 LEU A N 1
ATOM 587 C CA . LEU A 1 71 ? 6.179 10.372 -10.793 1.00 84.81 71 LEU A CA 1
ATOM 588 C C . LEU A 1 71 ? 6.203 11.031 -9.399 1.00 84.81 71 LEU A C 1
ATOM 590 O O . LEU A 1 71 ? 7.211 10.951 -8.693 1.00 84.81 71 LEU A O 1
ATOM 594 N N . PRO A 1 72 ? 5.088 11.651 -8.968 1.00 86.81 72 PRO A N 1
ATOM 595 C CA . PRO A 1 72 ? 4.906 12.096 -7.592 1.00 86.81 72 PRO A CA 1
ATOM 596 C C . PRO A 1 72 ? 5.208 10.975 -6.589 1.00 86.81 72 PRO A C 1
ATOM 598 O O . PRO A 1 72 ? 4.705 9.860 -6.734 1.00 86.81 72 PRO A O 1
ATOM 601 N N . LYS A 1 73 ? 5.971 11.287 -5.534 1.00 78.06 73 LYS A N 1
ATOM 602 C CA . LYS A 1 73 ? 6.326 10.334 -4.464 1.00 78.06 73 LYS A CA 1
ATOM 603 C C . LYS A 1 73 ? 5.132 9.556 -3.875 1.00 78.06 73 LYS A C 1
ATOM 605 O O . LYS A 1 73 ? 5.279 8.344 -3.739 1.00 78.06 73 LYS A O 1
ATOM 610 N N . PRO A 1 74 ? 3.941 10.159 -3.655 1.00 76.38 74 PRO A N 1
ATOM 611 C CA . PRO A 1 74 ? 2.782 9.411 -3.158 1.00 76.38 74 PRO A CA 1
ATOM 612 C C . PRO A 1 74 ? 2.352 8.262 -4.085 1.00 76.38 74 PRO A C 1
ATOM 614 O O . PRO A 1 74 ? 1.909 7.212 -3.630 1.00 76.38 74 PRO A O 1
ATOM 617 N N . LEU A 1 75 ? 2.511 8.432 -5.404 1.00 72.12 75 LEU A N 1
ATOM 618 C CA . LEU A 1 75 ? 2.176 7.394 -6.384 1.00 72.12 75 LEU A CA 1
ATOM 619 C C . LEU A 1 75 ? 3.225 6.280 -6.426 1.00 72.12 75 LEU A C 1
ATOM 621 O O . LEU A 1 75 ? 2.884 5.127 -6.687 1.00 72.12 75 LEU A O 1
ATOM 625 N N . LEU A 1 76 ? 4.490 6.612 -6.156 1.00 71.06 76 LEU A N 1
ATOM 626 C CA . LEU A 1 76 ? 5.558 5.623 -6.023 1.00 71.06 76 LEU A CA 1
ATOM 627 C C . LEU A 1 76 ? 5.335 4.757 -4.782 1.00 71.06 76 LEU A C 1
ATOM 629 O O . LEU A 1 76 ? 5.375 3.535 -4.883 1.00 71.06 76 LEU A O 1
ATOM 633 N N . GLU A 1 77 ? 5.023 5.372 -3.643 1.00 66.25 77 GLU A N 1
ATOM 634 C CA . GLU A 1 77 ? 4.713 4.669 -2.392 1.00 66.25 77 GLU A CA 1
ATOM 635 C C . GLU A 1 77 ? 3.514 3.725 -2.556 1.00 66.25 77 GLU A C 1
ATOM 637 O O . GLU A 1 77 ? 3.589 2.558 -2.166 1.00 66.25 77 GLU A O 1
ATOM 642 N N . TYR A 1 78 ? 2.454 4.162 -3.243 1.00 66.94 78 TYR A N 1
ATOM 643 C CA . TYR A 1 78 ? 1.304 3.310 -3.569 1.00 66.94 78 TYR A CA 1
ATOM 644 C C . TYR A 1 78 ? 1.672 2.090 -4.439 1.00 66.94 78 TYR A C 1
ATOM 646 O O . TYR A 1 78 ? 1.102 1.009 -4.292 1.00 66.94 78 TYR A O 1
ATOM 654 N N . ALA A 1 79 ? 2.640 2.230 -5.349 1.00 60.78 79 ALA A N 1
ATOM 655 C CA . ALA A 1 79 ? 3.065 1.137 -6.221 1.00 60.78 79 ALA A CA 1
ATOM 656 C C . ALA A 1 79 ? 3.904 0.063 -5.500 1.00 60.78 79 ALA A C 1
ATOM 658 O O . ALA A 1 79 ? 3.880 -1.091 -5.926 1.00 60.78 79 ALA A O 1
ATOM 659 N N . PHE A 1 80 ? 4.618 0.421 -4.425 1.00 58.75 80 PHE A N 1
ATOM 660 C CA . PHE A 1 80 ? 5.483 -0.491 -3.660 1.00 58.75 80 PHE A CA 1
ATOM 661 C C . PHE A 1 80 ? 4.818 -1.115 -2.421 1.00 58.75 80 PHE A C 1
ATOM 663 O O . PHE A 1 80 ? 5.301 -2.125 -1.920 1.00 58.75 80 PHE A O 1
ATOM 670 N N . THR A 1 81 ? 3.718 -0.545 -1.926 1.00 54.19 81 THR A N 1
ATOM 671 C CA . THR A 1 81 ? 3.060 -0.952 -0.664 1.00 54.19 81 THR A CA 1
ATOM 672 C C . THR A 1 81 ? 2.124 -2.157 -0.781 1.00 54.19 81 THR A C 1
ATOM 674 O O . THR A 1 81 ? 1.687 -2.692 0.233 1.00 54.19 81 THR A O 1
ATOM 677 N N . PHE A 1 82 ? 1.858 -2.649 -1.990 1.00 51.12 82 PHE A N 1
ATOM 678 C CA . PHE A 1 82 ? 1.133 -3.904 -2.201 1.00 51.12 82 PHE A CA 1
ATOM 679 C C . PHE A 1 82 ? 2.117 -5.028 -2.528 1.00 51.12 82 PHE A C 1
ATOM 681 O O . PHE A 1 82 ? 2.292 -5.401 -3.688 1.00 51.12 82 PHE A O 1
ATOM 688 N N . ILE A 1 83 ? 2.781 -5.550 -1.498 1.00 50.16 83 ILE A N 1
ATOM 689 C CA . ILE A 1 83 ? 3.482 -6.830 -1.588 1.00 50.16 83 ILE A CA 1
ATOM 690 C C . ILE A 1 83 ? 2.402 -7.912 -1.526 1.00 50.16 83 ILE A C 1
ATOM 692 O O . ILE A 1 83 ? 1.751 -8.092 -0.501 1.00 50.16 83 ILE A O 1
ATOM 696 N N . ASP A 1 84 ? 2.180 -8.584 -2.657 1.00 48.84 84 ASP A N 1
ATOM 697 C CA . ASP A 1 84 ? 1.208 -9.664 -2.816 1.00 48.84 84 ASP A CA 1
ATOM 698 C C . ASP A 1 84 ? 1.636 -10.901 -2.003 1.00 48.84 84 ASP A C 1
ATOM 700 O O . ASP A 1 84 ? 2.134 -11.887 -2.539 1.00 48.84 84 ASP A O 1
ATOM 704 N N . SER A 1 85 ? 1.357 -10.902 -0.703 1.00 54.84 85 SER A N 1
ATOM 705 C CA . SER A 1 85 ? 0.535 -12.000 -0.224 1.00 54.84 85 SER A CA 1
ATOM 706 C C . SER A 1 85 ? -0.893 -11.491 -0.245 1.00 54.84 85 SER A C 1
ATOM 708 O O . SER A 1 85 ? -1.341 -10.792 0.654 1.00 54.84 85 SER A O 1
ATOM 710 N N . ALA A 1 86 ? -1.649 -11.838 -1.290 1.00 61.94 86 ALA A N 1
ATOM 711 C CA . ALA A 1 86 ? -3.075 -11.516 -1.330 1.00 61.94 86 ALA A CA 1
ATOM 712 C C . ALA A 1 86 ? -3.841 -12.159 -0.160 1.00 61.94 86 ALA A C 1
ATOM 714 O O . ALA A 1 86 ? -5.020 -11.876 0.010 1.00 61.94 86 ALA A O 1
ATOM 715 N N . HIS A 1 87 ? -3.188 -13.016 0.630 1.00 68.81 87 HIS A N 1
ATOM 716 C CA . HIS A 1 87 ? -3.755 -13.740 1.747 1.00 68.81 87 HIS A CA 1
ATOM 717 C C . HIS A 1 87 ? -2.869 -13.586 2.983 1.00 68.81 87 HIS A C 1
ATOM 719 O O . HIS A 1 87 ? -1.688 -13.914 2.972 1.00 68.81 87 HIS A O 1
ATOM 725 N N . CYS A 1 88 ? -3.466 -13.165 4.087 1.00 79.38 88 CYS A N 1
ATOM 726 C CA . CYS A 1 88 ? -2.855 -13.285 5.397 1.00 79.38 88 CYS A CA 1
ATOM 727 C C . CYS A 1 88 ? -2.572 -14.771 5.679 1.00 79.38 88 CYS A C 1
ATOM 729 O O . CYS A 1 88 ? -3.301 -15.641 5.199 1.00 79.38 88 CYS A O 1
ATOM 731 N N . SER A 1 89 ? -1.601 -15.083 6.539 1.00 82.81 89 SER A N 1
ATOM 732 C CA . SER A 1 89 ? -1.303 -16.456 6.988 1.00 82.81 89 SER A CA 1
ATOM 733 C C . SER A 1 89 ? -2.503 -17.189 7.611 1.00 82.81 89 SER A C 1
ATOM 735 O O . SER A 1 89 ? -2.462 -18.401 7.793 1.00 82.81 89 SER A O 1
ATOM 737 N N . CYS A 1 90 ? -3.594 -16.478 7.924 1.00 84.06 90 CYS A N 1
ATOM 738 C CA . CYS A 1 90 ? -4.866 -17.074 8.338 1.00 84.06 90 CYS A CA 1
ATOM 739 C C . CYS A 1 90 ? -5.751 -17.562 7.168 1.00 84.06 90 CYS A C 1
ATOM 741 O O . CYS A 1 90 ? -6.871 -18.018 7.399 1.00 84.06 90 CYS A O 1
ATOM 743 N N . GLY A 1 91 ? -5.292 -17.421 5.921 1.00 82.44 91 GLY A N 1
ATOM 744 C CA . GLY A 1 91 ? -5.979 -17.843 4.698 1.00 82.44 91 GLY A CA 1
ATOM 745 C C . GLY A 1 91 ? -7.002 -16.849 4.134 1.00 82.44 91 GLY A C 1
ATOM 746 O O . GLY A 1 91 ? -7.639 -17.148 3.128 1.00 82.44 91 GLY A O 1
ATOM 747 N N . LYS A 1 92 ? -7.189 -15.672 4.749 1.00 82.50 92 LYS A N 1
ATOM 748 C CA . LYS A 1 92 ? -8.118 -14.623 4.275 1.00 82.50 92 LYS A CA 1
ATOM 749 C C . LYS A 1 92 ? -7.386 -13.486 3.566 1.00 82.50 92 LYS A C 1
ATOM 751 O O . LYS A 1 92 ? -6.211 -13.290 3.854 1.00 82.50 92 LYS A O 1
ATOM 756 N N . PRO A 1 93 ? -8.070 -12.685 2.726 1.00 79.75 93 PRO A N 1
ATOM 757 C CA . PRO A 1 93 ? -7.431 -11.577 2.037 1.00 79.75 93 PRO A CA 1
ATOM 758 C C . PRO A 1 93 ? -6.725 -10.600 2.978 1.00 79.75 93 PRO A C 1
ATOM 760 O O . PRO A 1 93 ? -7.341 -10.093 3.924 1.00 79.75 93 PRO A O 1
ATOM 763 N N . GLU A 1 94 ? -5.447 -10.329 2.714 1.00 79.12 94 GLU A N 1
ATOM 764 C CA . GLU A 1 94 ? -4.648 -9.390 3.503 1.00 79.12 94 GLU A CA 1
ATOM 765 C C . GLU A 1 94 ? -5.059 -7.954 3.167 1.00 79.12 94 GLU A C 1
ATOM 767 O O . GLU A 1 94 ? -4.554 -7.307 2.257 1.00 79.12 94 GLU A O 1
ATOM 772 N N . THR A 1 95 ? -6.069 -7.470 3.882 1.00 82.50 95 THR A N 1
ATOM 773 C CA . THR A 1 95 ? -6.554 -6.090 3.789 1.00 82.50 95 THR A CA 1
ATOM 774 C C . THR A 1 95 ? -6.329 -5.388 5.118 1.00 82.50 95 THR A C 1
ATOM 776 O O . THR A 1 95 ? -6.364 -6.033 6.165 1.00 82.50 95 THR A O 1
ATOM 779 N N . LEU A 1 96 ? -6.192 -4.059 5.117 1.00 80.94 96 LEU A N 1
ATOM 780 C CA . LEU A 1 96 ? -6.098 -3.289 6.365 1.00 80.94 96 LEU A CA 1
ATOM 781 C C . LEU A 1 96 ? -7.306 -3.558 7.276 1.00 80.94 96 LEU A C 1
ATOM 783 O O . LEU A 1 96 ? -7.142 -3.828 8.459 1.00 80.94 96 LEU A O 1
ATOM 787 N N . LYS A 1 97 ? -8.521 -3.638 6.713 1.00 84.25 97 LYS A N 1
ATOM 788 C CA . LYS A 1 97 ? -9.726 -4.043 7.465 1.00 84.25 97 LYS A CA 1
ATOM 789 C C . LYS A 1 97 ? -9.577 -5.428 8.095 1.00 84.25 97 LYS A C 1
ATOM 791 O O . LYS A 1 97 ? -10.051 -5.670 9.204 1.00 84.25 97 LYS A O 1
ATOM 796 N N . HIS A 1 98 ? -8.960 -6.362 7.376 1.00 84.69 98 HIS A N 1
ATOM 797 C CA . HIS A 1 98 ? -8.690 -7.687 7.901 1.00 84.69 98 HIS A CA 1
ATOM 798 C C . HIS A 1 98 ? -7.672 -7.629 9.046 1.00 84.69 98 HIS A C 1
ATOM 800 O O . HIS A 1 98 ? -7.978 -8.133 10.122 1.00 84.69 98 HIS A O 1
ATOM 806 N N . LEU A 1 99 ? -6.535 -6.961 8.865 1.00 82.88 99 LEU A N 1
ATOM 807 C CA . LEU A 1 99 ? -5.486 -6.827 9.878 1.00 82.88 99 LEU A CA 1
ATOM 808 C C . LEU A 1 99 ? -6.013 -6.154 11.159 1.00 82.88 99 LEU A C 1
ATOM 810 O O . LEU A 1 99 ? -5.966 -6.745 12.241 1.00 82.88 99 LEU A O 1
ATOM 814 N N . PHE A 1 100 ? -6.619 -4.973 11.010 1.00 83.25 100 PHE A N 1
ATOM 815 C CA . PHE A 1 100 ? -7.064 -4.126 12.116 1.00 83.25 100 PHE A CA 1
ATOM 816 C C . PHE A 1 100 ? -8.329 -4.606 12.817 1.00 83.25 100 PHE A C 1
ATOM 818 O O . PHE A 1 100 ? -8.528 -4.227 13.963 1.00 83.25 100 PHE A O 1
ATOM 825 N N . PHE A 1 101 ? -9.184 -5.427 12.193 1.00 85.56 101 PHE A N 1
ATOM 826 C CA . PHE A 1 101 ? -10.483 -5.767 12.799 1.00 85.56 101 PHE A CA 1
ATOM 827 C C . PHE A 1 101 ? -10.871 -7.247 12.755 1.00 85.56 101 PHE A C 1
ATOM 829 O O . PHE A 1 101 ? -11.731 -7.656 13.530 1.00 85.56 101 PHE A O 1
ATOM 836 N N . LYS A 1 102 ? -10.285 -8.073 11.876 1.00 86.94 102 LYS A N 1
ATOM 837 C CA . LYS A 1 102 ? -10.819 -9.428 11.605 1.00 86.94 102 LYS A CA 1
ATOM 838 C C . LYS A 1 102 ? -9.807 -10.567 11.714 1.00 86.94 102 LYS A C 1
ATOM 840 O O . LYS A 1 102 ? -10.223 -11.719 11.799 1.00 86.94 102 LYS A O 1
ATOM 845 N N . CYS A 1 103 ? -8.507 -10.292 11.670 1.00 89.38 103 CYS A N 1
ATOM 846 C CA . CYS A 1 103 ? -7.476 -11.320 11.637 1.00 89.38 103 CYS A CA 1
ATOM 847 C C . CYS A 1 103 ? -7.365 -12.017 13.003 1.00 89.38 103 CYS A C 1
ATOM 849 O O . CYS A 1 103 ? -7.141 -11.330 14.002 1.00 89.38 103 CYS A O 1
ATOM 851 N N . PRO A 1 104 ? -7.514 -13.350 13.085 1.00 89.25 104 PRO A N 1
ATOM 852 C CA . PRO A 1 104 ? -7.342 -14.070 14.346 1.00 89.25 104 PRO A CA 1
ATOM 853 C C . PRO A 1 104 ? -5.872 -14.108 14.784 1.00 89.25 104 PRO A C 1
ATOM 855 O O . PRO A 1 104 ? -5.584 -14.013 15.970 1.00 89.25 104 PRO A O 1
ATOM 858 N N . LEU A 1 105 ? -4.933 -14.162 13.835 1.00 87.75 105 LEU A N 1
ATOM 859 C CA . LEU A 1 105 ? -3.497 -14.229 14.133 1.00 87.75 105 LEU A CA 1
ATOM 860 C C . LEU A 1 105 ? -2.950 -12.920 14.716 1.00 87.75 105 LEU A C 1
ATOM 862 O O . LEU A 1 105 ? -2.002 -12.938 15.490 1.00 87.75 105 LEU A O 1
ATOM 866 N N . CYS A 1 106 ? -3.573 -11.788 14.387 1.00 85.62 106 CYS A N 1
ATOM 867 C CA . CYS A 1 106 ? -3.192 -10.473 14.903 1.00 85.62 106 CYS A CA 1
ATOM 868 C C . CYS A 1 106 ? -4.056 -10.034 16.094 1.00 85.62 106 CYS A C 1
ATOM 870 O O . CYS A 1 106 ? -4.071 -8.853 16.428 1.00 85.62 106 CYS A O 1
ATOM 872 N N . GLN A 1 107 ? -4.811 -10.944 16.723 1.00 88.50 107 GLN A N 1
ATOM 873 C CA . GLN A 1 107 ? -5.764 -10.585 17.776 1.00 88.50 107 GLN A CA 1
ATOM 874 C C . GLN A 1 107 ? -5.098 -9.918 18.984 1.00 88.50 107 GLN A C 1
ATOM 876 O O . GLN A 1 107 ? -5.651 -8.952 19.499 1.00 88.50 107 GLN A O 1
ATOM 881 N N . ILE A 1 108 ? -3.929 -10.405 19.407 1.00 88.12 108 ILE A N 1
ATOM 882 C CA . ILE A 1 108 ? -3.210 -9.875 20.575 1.00 88.12 108 ILE A CA 1
ATOM 883 C C . ILE A 1 108 ? -2.771 -8.431 20.311 1.00 88.12 108 ILE A C 1
ATOM 885 O O . ILE A 1 108 ? -3.157 -7.525 21.044 1.00 88.12 108 ILE A O 1
ATOM 889 N N . ASN A 1 109 ? -2.053 -8.206 19.208 1.00 85.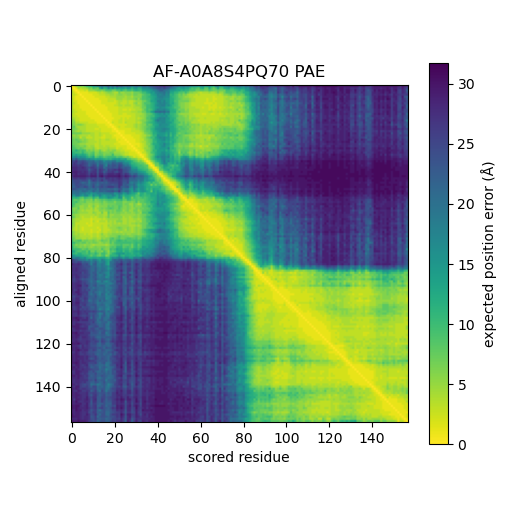31 109 ASN A N 1
ATOM 890 C CA . ASN A 1 109 ? -1.572 -6.874 18.832 1.00 85.31 109 ASN A CA 1
ATOM 891 C C . ASN A 1 109 ? -2.734 -5.913 18.557 1.00 85.31 109 ASN A C 1
ATOM 893 O O . ASN A 1 109 ? -2.694 -4.764 18.978 1.00 85.31 109 ASN A O 1
ATOM 897 N N . ARG A 1 110 ? -3.807 -6.394 17.912 1.00 89.56 110 ARG A N 1
ATOM 898 C CA . ARG A 1 110 ? -5.027 -5.605 17.712 1.00 89.56 110 ARG A CA 1
ATOM 899 C C . ARG A 1 110 ? -5.655 -5.201 19.039 1.00 89.56 110 ARG A C 1
ATOM 901 O O . ARG A 1 110 ? -6.107 -4.072 19.148 1.00 89.56 110 ARG A O 1
ATOM 908 N N . HIS A 1 111 ? -5.745 -6.108 20.009 1.00 88.44 111 HIS A N 1
ATOM 909 C CA . HIS A 1 111 ? -6.342 -5.786 21.301 1.00 88.44 111 HIS A CA 1
ATOM 910 C C . HIS A 1 111 ? -5.542 -4.695 22.011 1.00 88.44 111 HIS A C 1
ATOM 912 O O . HIS A 1 111 ? -6.134 -3.707 22.425 1.00 88.44 111 HIS A O 1
ATOM 918 N N . ALA A 1 112 ? -4.214 -4.836 22.065 1.00 88.69 112 ALA A N 1
ATOM 919 C CA . ALA A 1 112 ? -3.331 -3.831 22.652 1.00 88.69 112 ALA A CA 1
ATOM 920 C C . ALA A 1 112 ? -3.466 -2.466 21.952 1.00 88.69 112 ALA A C 1
ATOM 922 O O . ALA A 1 112 ? -3.700 -1.456 22.611 1.00 88.69 112 ALA A O 1
ATOM 923 N N . LEU A 1 113 ? -3.428 -2.450 20.615 1.00 88.06 113 LEU A N 1
ATOM 924 C CA . LEU A 1 113 ? -3.607 -1.228 19.829 1.00 88.06 113 LEU A CA 1
ATOM 925 C C . LEU A 1 113 ? -4.982 -0.592 20.071 1.00 88.06 113 LEU A C 1
ATOM 927 O O . LEU A 1 113 ? -5.077 0.605 20.311 1.00 88.06 113 LEU A O 1
ATOM 931 N N . MET A 1 114 ? -6.060 -1.378 20.050 1.00 86.88 114 MET A N 1
ATOM 932 C CA . MET A 1 114 ? -7.417 -0.859 20.260 1.00 86.88 114 MET A CA 1
ATOM 933 C C . MET A 1 114 ? -7.639 -0.371 21.693 1.00 86.88 114 MET A C 1
ATOM 935 O O . MET A 1 114 ? -8.415 0.557 21.898 1.00 86.88 114 MET A O 1
ATOM 939 N N . GLU A 1 115 ? -6.974 -0.966 22.679 1.00 90.06 115 GLU A N 1
ATOM 940 C CA . GLU A 1 115 ? -6.995 -0.503 24.064 1.00 90.06 115 GLU A CA 1
ATOM 941 C C . GLU A 1 115 ? -6.310 0.860 24.199 1.00 90.06 115 GLU A C 1
ATOM 943 O O . GLU A 1 115 ? -6.897 1.792 24.748 1.00 90.06 115 GLU A O 1
ATOM 948 N N . GLU A 1 116 ? -5.123 1.025 23.617 1.00 89.25 116 GLU A N 1
ATOM 949 C CA . GLU A 1 116 ? -4.387 2.291 23.648 1.00 89.25 116 GLU A CA 1
ATOM 950 C C . GLU A 1 116 ? -5.112 3.404 22.882 1.00 89.25 116 GLU A C 1
ATOM 952 O O . GLU A 1 116 ? -5.246 4.537 23.359 1.00 89.25 116 GLU A O 1
ATOM 957 N N . VAL A 1 117 ? -5.666 3.056 21.724 1.00 87.62 117 VAL A N 1
ATOM 958 C CA . VAL A 1 117 ? -6.513 3.938 20.928 1.00 87.62 117 VAL A CA 1
ATOM 959 C C . VAL A 1 117 ? -7.772 4.339 21.705 1.00 87.62 117 VAL A C 1
ATOM 961 O O . VAL A 1 117 ? -8.115 5.521 21.735 1.00 87.62 117 VAL A O 1
ATOM 964 N N . ASN A 1 118 ? -8.456 3.401 22.365 1.00 87.69 118 ASN A N 1
ATOM 965 C CA . ASN A 1 118 ? -9.639 3.721 23.164 1.00 87.69 118 ASN A CA 1
ATOM 966 C C . ASN A 1 118 ? -9.278 4.616 24.352 1.00 87.69 118 ASN A C 1
ATOM 968 O O . ASN A 1 118 ? -9.950 5.617 24.568 1.00 87.69 118 ASN A O 1
ATOM 972 N N . ASN A 1 119 ? -8.191 4.343 25.069 1.00 87.50 119 ASN A N 1
ATOM 973 C CA . ASN A 1 119 ? -7.781 5.157 26.216 1.00 87.50 119 ASN A CA 1
ATOM 974 C C . ASN A 1 119 ? -7.537 6.630 25.846 1.00 87.50 119 ASN A C 1
ATOM 976 O O . ASN A 1 119 ? -7.817 7.518 26.649 1.00 87.50 119 ASN A O 1
ATOM 980 N N . ASN A 1 120 ? -7.059 6.899 24.628 1.00 85.81 120 ASN A N 1
ATOM 981 C CA . ASN A 1 120 ? -6.781 8.258 24.165 1.00 85.81 120 ASN A CA 1
ATOM 982 C C . ASN A 1 120 ? -7.944 8.899 23.384 1.00 85.81 120 ASN A C 1
ATOM 984 O O . ASN A 1 120 ? -8.115 10.116 23.440 1.00 85.81 120 ASN A O 1
ATOM 988 N N . PHE A 1 121 ? -8.750 8.110 22.662 1.00 88.44 121 PHE A N 1
ATOM 989 C CA . PHE A 1 121 ? -9.699 8.611 21.657 1.00 88.44 121 PHE A CA 1
ATOM 990 C C . PHE A 1 121 ? -11.116 8.014 21.750 1.00 88.44 121 PHE A C 1
ATOM 992 O O . PHE A 1 121 ? -11.901 8.159 20.807 1.00 88.44 121 PHE A O 1
ATOM 999 N N . TYR A 1 122 ? -11.488 7.389 22.876 1.00 84.81 122 TYR A N 1
ATOM 1000 C CA . TYR A 1 122 ? -12.780 6.709 23.082 1.00 84.81 122 TYR A CA 1
ATOM 1001 C C . TYR A 1 122 ? -13.992 7.507 22.583 1.00 84.81 122 TYR A C 1
ATOM 1003 O O . TYR A 1 122 ? -14.835 6.988 21.849 1.00 84.81 122 TYR A O 1
ATOM 1011 N N . ASN A 1 123 ? -14.072 8.790 22.945 1.00 84.19 123 ASN A N 1
ATOM 1012 C CA . ASN A 1 123 ? -15.215 9.640 22.609 1.00 84.19 123 ASN A CA 1
ATOM 1013 C C . ASN A 1 123 ? -15.384 9.832 21.096 1.00 84.19 123 ASN A C 1
ATOM 1015 O O . ASN A 1 123 ? -16.513 9.908 20.628 1.00 84.19 123 ASN A O 1
ATOM 1019 N N . LYS A 1 124 ? -14.290 9.873 20.325 1.00 84.62 124 LYS A N 1
ATOM 1020 C CA . LYS A 1 124 ? -14.355 10.015 18.864 1.00 84.62 124 LYS A CA 1
ATOM 1021 C C . LYS A 1 124 ? -14.676 8.681 18.198 1.00 84.62 124 LYS A C 1
ATOM 1023 O O . LYS A 1 124 ? -15.562 8.602 17.358 1.00 84.62 124 LYS A O 1
ATOM 1028 N N . ILE A 1 125 ? -14.026 7.602 18.626 1.00 84.62 125 ILE A N 1
ATOM 1029 C CA . ILE A 1 125 ? -14.197 6.282 18.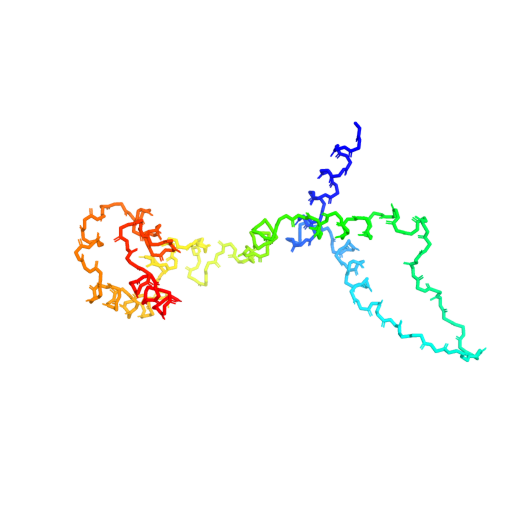000 1.00 84.62 125 ILE A CA 1
ATOM 1030 C C . ILE A 1 125 ? -15.561 5.661 18.298 1.00 84.62 125 ILE A C 1
ATOM 1032 O O . ILE A 1 125 ? -16.104 4.947 17.453 1.00 84.62 125 ILE A O 1
ATOM 1036 N N . SER A 1 126 ? -16.136 5.941 19.468 1.00 84.44 126 SER A N 1
ATOM 1037 C CA . SER A 1 126 ? -17.490 5.497 19.824 1.00 84.44 126 SER A CA 1
ATOM 1038 C C . SER A 1 126 ? -18.580 6.159 18.976 1.00 84.44 126 SER A C 1
ATOM 1040 O O . SER A 1 126 ? -19.629 5.551 18.770 1.00 84.44 126 SER A O 1
ATOM 1042 N N . GLN A 1 127 ? -18.327 7.356 18.437 1.00 86.88 127 GLN A N 1
ATOM 1043 C CA . GLN A 1 127 ? -19.253 8.057 17.540 1.00 86.88 127 GLN A CA 1
ATOM 1044 C C . GLN A 1 127 ? -19.229 7.498 16.112 1.00 86.88 127 GLN A C 1
ATOM 1046 O O . GLN A 1 127 ? -20.206 7.632 15.375 1.00 86.88 127 GLN A O 1
ATOM 1051 N N . LEU A 1 128 ? -18.139 6.836 15.719 1.00 87.12 128 LEU A N 1
ATOM 1052 C CA . LEU A 1 128 ? -18.019 6.206 14.410 1.00 87.12 128 LEU A CA 1
ATOM 1053 C C . LEU A 1 128 ? -18.784 4.877 14.406 1.00 87.12 128 LEU A C 1
ATOM 1055 O O . LEU A 1 128 ? -18.487 3.958 15.173 1.00 87.12 128 LEU A O 1
ATOM 1059 N N . THR A 1 129 ? -19.771 4.750 13.523 1.00 85.88 129 THR A N 1
ATOM 1060 C CA . THR A 1 129 ? -20.599 3.537 13.409 1.00 85.88 129 THR A CA 1
ATOM 1061 C C . THR A 1 129 ? -20.041 2.552 12.385 1.00 85.88 129 THR A C 1
ATOM 1063 O O . THR A 1 129 ? -20.083 1.340 12.606 1.00 85.88 129 THR A O 1
ATOM 1066 N N . ASN A 1 130 ? -19.457 3.049 11.292 1.00 87.12 130 ASN A N 1
ATOM 1067 C CA . ASN A 1 130 ? -18.895 2.222 10.230 1.00 87.12 130 ASN A CA 1
ATOM 1068 C C . ASN A 1 130 ? -17.447 1.800 10.542 1.00 87.12 130 ASN A C 1
ATOM 1070 O O . ASN A 1 130 ? -16.646 2.580 11.054 1.00 87.12 130 ASN A O 1
ATOM 1074 N N . MET A 1 131 ? -17.086 0.563 10.185 1.00 81.88 131 MET A N 1
ATOM 1075 C CA . MET A 1 131 ? -15.693 0.101 10.229 1.00 81.88 131 MET A CA 1
ATOM 1076 C C . MET A 1 131 ? -14.782 0.902 9.298 1.00 81.88 131 MET A C 1
ATOM 1078 O O . MET A 1 131 ? -13.598 1.040 9.589 1.00 81.88 131 MET A O 1
ATOM 1082 N N . ASP A 1 132 ? -15.317 1.417 8.196 1.00 83.25 132 ASP A N 1
ATOM 1083 C CA . ASP A 1 132 ? -14.537 2.172 7.216 1.00 83.25 132 ASP A CA 1
ATOM 1084 C C . ASP A 1 132 ? -14.157 3.542 7.769 1.00 83.25 132 ASP A C 1
ATOM 1086 O O . ASP A 1 132 ? -13.002 3.940 7.662 1.00 83.25 132 ASP A O 1
ATOM 1090 N N . ASP A 1 133 ? -15.083 4.196 8.470 1.00 85.38 133 ASP A N 1
ATOM 1091 C CA . ASP A 1 133 ? -14.816 5.470 9.138 1.00 85.38 133 ASP A CA 1
ATOM 1092 C C . ASP A 1 133 ? -13.828 5.287 10.293 1.00 85.38 133 ASP A C 1
ATOM 1094 O O . ASP A 1 133 ? -12.908 6.083 10.454 1.00 85.38 133 ASP A O 1
ATOM 1098 N N . LYS A 1 134 ? -13.945 4.187 11.052 1.00 86.88 134 LYS A N 1
ATOM 1099 C CA . LYS A 1 134 ? -12.960 3.827 12.087 1.00 86.88 134 LYS A CA 1
ATOM 1100 C C . LYS A 1 134 ? -11.575 3.586 11.503 1.00 86.88 134 LYS A C 1
ATOM 1102 O O . LYS A 1 134 ? -10.588 4.017 12.088 1.00 86.88 134 LYS A O 1
ATOM 1107 N N . LEU A 1 135 ? -11.491 2.895 10.367 1.00 85.00 135 LEU A N 1
ATOM 1108 C CA . LEU A 1 135 ? -10.218 2.665 9.693 1.00 85.00 135 LEU A CA 1
ATOM 1109 C C . LEU A 1 135 ? -9.620 3.981 9.187 1.00 85.00 135 LEU A C 1
ATOM 1111 O O . LEU A 1 135 ? -8.433 4.213 9.383 1.00 85.00 135 LEU A O 1
ATOM 1115 N N . ASN A 1 136 ? -10.430 4.842 8.573 1.00 85.44 136 ASN A N 1
ATOM 1116 C CA . ASN A 1 136 ? -9.979 6.144 8.091 1.00 85.44 136 ASN A CA 1
ATOM 1117 C C . ASN A 1 136 ? -9.492 7.027 9.243 1.00 85.44 136 ASN A C 1
ATOM 1119 O O . ASN A 1 136 ? -8.426 7.622 9.125 1.00 85.44 136 ASN A O 1
ATOM 1123 N N . PHE A 1 137 ? -10.207 7.037 10.371 1.00 88.12 137 PHE A N 1
ATOM 1124 C CA . PHE A 1 137 ? -9.773 7.735 11.579 1.00 88.12 137 PHE A CA 1
ATOM 1125 C C . PHE A 1 137 ? -8.424 7.219 12.085 1.00 88.12 137 PHE A C 1
ATOM 1127 O O . PHE A 1 137 ? -7.569 8.016 12.444 1.00 88.12 137 PHE A O 1
ATOM 1134 N N . LEU A 1 138 ? -8.199 5.902 12.096 1.00 85.00 138 LEU A N 1
ATOM 1135 C CA . LEU A 1 138 ? -6.905 5.344 12.495 1.00 85.00 138 LEU A CA 1
ATOM 1136 C C . LEU A 1 138 ? -5.792 5.772 11.531 1.00 85.00 138 LEU A C 1
ATOM 1138 O O . LEU A 1 138 ? -4.765 6.269 11.966 1.00 85.00 138 LEU A O 1
ATOM 1142 N N . LEU A 1 139 ? -5.994 5.615 10.223 1.00 83.19 139 LEU A N 1
ATOM 1143 C CA . LEU A 1 139 ? -4.935 5.845 9.235 1.00 83.19 139 LEU A CA 1
ATOM 1144 C C . LEU A 1 139 ? -4.612 7.325 9.009 1.00 83.19 139 LEU A C 1
ATOM 1146 O O . LEU A 1 139 ? -3.465 7.661 8.718 1.00 83.19 139 LEU A O 1
ATOM 1150 N N . TYR A 1 140 ? -5.618 8.193 9.090 1.00 82.69 140 TYR A N 1
ATOM 1151 C CA . TYR A 1 140 ? -5.508 9.593 8.675 1.00 82.69 140 TYR A CA 1
ATOM 1152 C C . TYR A 1 140 ? -5.874 10.586 9.778 1.00 82.69 140 TYR A C 1
ATOM 1154 O O . TYR A 1 140 ? -5.635 11.782 9.622 1.00 82.69 140 TYR A O 1
ATOM 1162 N N . GLY A 1 141 ? -6.425 10.115 10.895 1.00 83.06 141 GLY A N 1
ATOM 1163 C CA . GLY A 1 141 ? -6.998 10.980 11.914 1.00 83.06 141 GLY A CA 1
ATOM 1164 C C . GLY A 1 141 ? -8.311 11.619 11.464 1.00 83.06 141 GLY A C 1
ATOM 1165 O O . GLY A 1 141 ? -9.029 11.117 10.601 1.00 83.06 141 GLY A O 1
ATOM 1166 N N . ASP A 1 142 ? -8.619 12.746 12.090 1.00 83.88 142 ASP A N 1
ATOM 1167 C CA . ASP A 1 142 ? -9.759 13.603 11.794 1.00 83.88 142 ASP A CA 1
ATOM 1168 C C . ASP A 1 142 ? -9.270 15.057 11.782 1.00 83.88 142 ASP A C 1
ATOM 1170 O O . ASP A 1 142 ? -8.337 15.411 12.508 1.00 83.88 142 ASP A O 1
ATOM 1174 N N . GLU A 1 143 ? -9.916 15.907 10.990 1.00 81.88 143 GLU A N 1
ATOM 1175 C CA . GLU A 1 143 ? -9.622 17.340 10.871 1.00 81.88 143 GLU A CA 1
ATOM 1176 C C . GLU A 1 143 ? -9.790 18.075 12.209 1.00 81.88 143 GLU A C 1
ATOM 1178 O O . GLU A 1 143 ? -9.204 19.132 12.433 1.00 81.88 143 GLU A O 1
ATOM 1183 N N . THR A 1 144 ? -10.564 17.496 13.129 1.00 83.88 144 THR A N 1
ATOM 1184 C CA . THR A 1 144 ? -10.781 18.030 14.476 1.00 83.88 144 THR A CA 1
ATOM 1185 C C . THR A 1 144 ? -9.672 17.674 15.477 1.00 83.88 144 THR A C 1
ATOM 1187 O O . THR A 1 144 ? -9.785 18.025 16.653 1.00 83.88 144 THR A O 1
ATOM 1190 N N . LEU A 1 145 ? -8.636 16.925 15.079 1.00 84.00 145 LEU A N 1
ATOM 1191 C CA . LEU A 1 145 ? -7.499 16.603 15.948 1.00 84.00 145 LEU A CA 1
ATOM 1192 C C . LEU A 1 145 ? -6.455 17.721 15.919 1.00 84.00 145 LEU A C 1
ATOM 1194 O O . LEU A 1 145 ? -6.023 18.187 14.867 1.00 84.00 145 LEU A O 1
ATOM 1198 N N . SER A 1 146 ? -5.988 18.109 17.099 1.00 87.69 146 SER A N 1
ATOM 1199 C CA . SER A 1 146 ? -4.815 18.967 17.225 1.00 87.69 146 SER A CA 1
ATOM 1200 C C . SER A 1 146 ? -3.543 18.232 16.785 1.00 87.69 146 SER A C 1
ATOM 1202 O O . SER A 1 146 ? -3.455 17.003 16.826 1.00 87.69 146 SER A O 1
ATOM 1204 N N . LEU A 1 147 ? -2.498 18.984 16.431 1.00 83.81 147 LEU A N 1
ATOM 1205 C CA . LEU A 1 147 ? -1.199 18.412 16.049 1.00 83.81 147 LEU A CA 1
ATOM 1206 C C . LEU A 1 147 ? -0.608 17.500 17.144 1.00 83.81 147 LEU A C 1
ATOM 1208 O O . LEU A 1 147 ? 0.030 16.493 16.846 1.00 83.81 147 LEU A O 1
ATOM 1212 N N . ALA A 1 148 ? -0.846 17.833 18.417 1.00 84.31 148 ALA A N 1
ATOM 1213 C CA . ALA A 1 148 ? -0.409 17.022 19.550 1.00 84.31 148 ALA A CA 1
ATOM 1214 C C . ALA A 1 148 ? -1.150 15.676 19.625 1.00 84.31 148 ALA A C 1
ATOM 1216 O O . ALA A 1 148 ? -0.549 14.659 19.965 1.00 84.31 148 ALA A O 1
ATOM 1217 N N . GLU A 1 149 ? -2.438 15.651 19.290 1.00 83.94 149 GLU A N 1
ATOM 1218 C CA . GLU A 1 149 ? -3.247 14.431 19.251 1.00 83.94 149 GLU A CA 1
ATOM 1219 C C . GLU A 1 149 ? -2.920 13.563 18.032 1.00 83.94 149 GLU A C 1
ATOM 1221 O O . GLU A 1 149 ? -2.815 12.349 18.172 1.00 83.94 149 GLU A O 1
ATOM 1226 N N . LEU A 1 150 ? -2.673 14.171 16.867 1.00 81.44 150 LEU A N 1
ATOM 1227 C CA . LEU A 1 150 ? -2.194 13.458 15.677 1.00 81.44 150 LEU A CA 1
ATOM 1228 C C . LEU A 1 150 ? -0.835 12.798 15.923 1.00 81.44 150 LEU A C 1
ATOM 1230 O O . LEU A 1 150 ? -0.631 11.650 15.544 1.00 81.44 150 LEU A O 1
ATOM 1234 N N . SER A 1 151 ? 0.074 13.498 16.606 1.00 83.31 151 SER A N 1
ATOM 1235 C CA . SER A 1 151 ? 1.366 12.934 17.006 1.00 83.31 151 SER A CA 1
ATOM 1236 C C . SER A 1 151 ? 1.192 11.710 17.912 1.00 83.31 151 SER A C 1
ATOM 1238 O O . SER A 1 151 ? 1.829 10.686 17.693 1.00 83.31 151 SER A O 1
ATOM 1240 N N . LYS A 1 152 ? 0.268 11.767 18.881 1.00 83.62 152 LYS A N 1
ATOM 1241 C CA . LYS A 1 152 ? -0.058 10.608 19.727 1.00 83.62 152 LYS A CA 1
ATOM 1242 C C . LYS A 1 152 ? -0.640 9.451 18.921 1.00 83.62 152 LYS A C 1
ATOM 1244 O O . LYS A 1 152 ? -0.240 8.319 19.144 1.00 83.62 152 LYS A O 1
ATOM 1249 N N . LEU A 1 153 ? -1.542 9.723 17.980 1.00 82.25 153 LEU A N 1
ATOM 1250 C CA . LEU A 1 153 ? -2.127 8.691 17.123 1.00 82.25 153 LEU A CA 1
ATOM 1251 C C . LEU A 1 153 ? -1.060 7.994 16.261 1.00 82.25 153 LEU A C 1
ATOM 1253 O O . LEU A 1 153 ? -1.075 6.774 16.153 1.00 82.25 153 LEU A O 1
ATOM 1257 N N . LEU A 1 154 ? -0.102 8.754 15.722 1.00 79.94 154 LEU A N 1
ATOM 1258 C CA . LEU A 1 154 ? 1.028 8.227 14.947 1.00 79.94 154 LEU A CA 1
ATOM 1259 C C . LEU A 1 154 ? 2.012 7.392 15.774 1.00 79.94 154 LEU A C 1
ATOM 1261 O O . LEU A 1 154 ? 2.705 6.564 15.205 1.00 79.94 154 LEU A O 1
ATOM 1265 N N . ILE A 1 155 ? 2.113 7.619 17.085 1.00 80.44 155 ILE A N 1
ATOM 1266 C CA . ILE A 1 155 ? 2.971 6.806 17.965 1.00 80.44 155 ILE A CA 1
ATOM 1267 C C . ILE A 1 155 ? 2.335 5.436 18.244 1.00 80.44 155 ILE A C 1
ATOM 1269 O O . ILE A 1 155 ? 3.053 4.469 18.482 1.00 80.44 155 ILE A O 1
ATOM 1273 N N . ILE A 1 156 ? 1.002 5.359 18.223 1.00 76.50 156 ILE A N 1
ATOM 1274 C CA . ILE A 1 156 ? 0.246 4.137 18.530 1.00 76.50 156 ILE A CA 1
ATOM 1275 C C . ILE A 1 156 ? 0.219 3.162 17.335 1.00 76.50 156 ILE A C 1
ATOM 1277 O O . ILE A 1 156 ? 0.038 1.959 17.529 1.00 76.50 156 ILE A O 1
ATOM 1281 N N . ILE A 1 157 ? 0.372 3.667 16.105 1.00 68.75 157 ILE A N 1
ATOM 1282 C CA . ILE A 1 157 ? 0.286 2.904 14.843 1.00 68.75 157 ILE A CA 1
ATOM 1283 C C . ILE A 1 157 ? 1.678 2.537 14.336 1.00 68.75 157 ILE A C 1
ATOM 1285 O O . ILE A 1 157 ? 1.855 1.352 13.968 1.00 68.75 157 ILE A O 1
#

Solvent-accessible surface area (backbone atoms only — not comparable to full-atom values): 9731 Å² total; per-residue (Å²): 116,70,67,63,53,52,52,52,38,53,55,48,52,53,33,52,78,67,64,73,48,61,68,77,60,51,51,53,57,51,55,60,71,69,66,75,82,82,90,74,97,68,92,85,68,93,70,83,75,79,85,67,50,74,68,49,48,67,32,73,64,56,36,34,52,54,56,55,70,68,50,59,66,74,62,52,52,62,68,66,70,69,69,83,54,68,43,35,97,86,74,45,64,59,39,70,68,31,55,70,72,64,36,74,88,40,42,68,64,36,50,54,45,52,50,57,47,38,78,77,39,41,78,61,58,71,69,44,84,48,70,65,56,47,47,46,37,70,77,72,47,55,93,88,52,52,74,71,53,49,52,52,54,62,72,70,106

Secondary structure (DSSP, 8-state):
-HHHHHHHHHHHHHHHHTT-S-HHHHHHHHHHHH--------SSS--PPPS-SHHHHTSHHHHHHHHHHTS-HHHHHHHHS--S--B-TTSSB--HHIIIII-STTHHHHHHHHHHHHHHHHHHHHH--SHHHHHHHHHH--TT--HHHHHHHHHH-

Radius of gyration: 23.31 Å; Cα contacts (8 Å, |Δi|>4): 78; chains: 1; bounding box: 65×37×56 Å

Foldseek 3Di:
DVVVVLVVLLVVVLCLLQVVDPPVVVVVVVVVVVPDDDDDDDDDDDDDDDQDDPVSCPDSNVVSVVSLVPDDPVVVCVSNVDPPPCADPVGHGPDPLCQQPNPPVNVVVNVVLVVQCCVLPVVPLVPDPDSVVNSCCLPPNDPPDDPVSVVSSVVSD

Organism: Owenia fusiformis (NCBI:txid6347)

Sequence (157 aa):
LPQRREQHILNFMYKVIRNQVPSYVSSIFEEFKNSATRRTSNTEVYQIPIRSTAQFIKSPIPNAISLWNKLPKPLLEYAFTFIDSAHCSCGKPETLKHLFFKCPLCQINRHALMEEVNNNFYNKISQLTNMDDKLNFLLYGDETLSLAELSKLLIII